Protein AF-A0A1G5QTG9-F1 (afdb_monomer)

Sequence (81 aa):
MVVRGSREWQIVVEPVRWFERIPWWEQSRRMPRGQGRVDVEVWQVQVRLGNNVRSGIATWELVRDGAGGGWSLRGEEVAAA

Mean predicted aligned error: 5.96 Å

Radius of gyration: 15.11 Å; Cα contacts (8 Å, |Δi|>4): 156; chains: 1; bounding box: 37×26×37 Å

pLDDT: mean 86.31, std 10.72, range [56.53, 97.81]

Secondary structure (DSSP, 8-state):
-EEETTEEEEE-SPPEEEEE---HHHH-SSPPTT--SS-EEEEEEEEEEBT-TTSPEEEEEEEE-TTTS-EEEEEEEEPP-

Nearest PDB structures (foldseek):
  2mzv-assembly1_A  TM=7.338E-01  e=2.963E+00  Sesamum indicum
  1gyb-assembly2_C  TM=4.379E-01  e=4.985E+00  Saccharomyces cerevisiae
  7qoo-assembly1_P  TM=5.000E-01  e=8.386E+00  Homo sapiens
  4lzi-assembly1_A  TM=4.175E-01  e=7.915E+00  Solanum tuberosum

Structure (mmCIF, N/CA/C/O backbone):
data_AF-A0A1G5QTG9-F1
#
_entry.id   AF-A0A1G5QTG9-F1
#
loop_
_atom_site.group_PDB
_atom_site.id
_atom_site.type_symbol
_atom_site.label_atom_id
_atom_site.label_alt_id
_atom_site.label_comp_id
_atom_site.label_asym_id
_atom_site.label_entity_id
_atom_site.label_seq_id
_atom_site.pdbx_PDB_ins_code
_atom_site.Cartn_x
_atom_site.Cartn_y
_atom_site.Cartn_z
_atom_site.occupancy
_atom_site.B_iso_or_equiv
_atom_site.auth_seq_id
_atom_site.auth_comp_id
_atom_site.auth_asym_id
_atom_site.auth_atom_id
_atom_site.pdbx_PDB_model_num
ATOM 1 N N . MET A 1 1 ? -11.267 4.717 -1.182 1.00 87.38 1 MET A N 1
ATOM 2 C CA . MET A 1 1 ? -11.557 3.556 -0.309 1.00 87.38 1 MET A CA 1
ATOM 3 C C . MET A 1 1 ? -10.637 2.421 -0.717 1.00 87.38 1 MET A C 1
ATOM 5 O O . MET A 1 1 ? -10.356 2.303 -1.902 1.00 87.38 1 MET A O 1
ATOM 9 N N . VAL A 1 2 ? -10.151 1.635 0.239 1.00 91.62 2 VAL A N 1
ATOM 10 C CA . VAL A 1 2 ? -9.303 0.457 0.018 1.00 91.62 2 VAL A CA 1
ATOM 11 C C . VAL A 1 2 ? -10.054 -0.774 0.518 1.00 91.62 2 VAL A C 1
ATOM 13 O O . VAL A 1 2 ? -10.704 -0.715 1.559 1.00 91.62 2 VAL A O 1
ATOM 16 N N . VAL A 1 3 ? -9.971 -1.888 -0.206 1.00 92.56 3 VAL A N 1
ATOM 17 C CA . VAL A 1 3 ? -10.553 -3.171 0.212 1.00 92.56 3 VAL A CA 1
ATOM 18 C C . VAL A 1 3 ? -9.416 -4.134 0.531 1.00 92.56 3 VAL A C 1
ATOM 20 O O . VAL A 1 3 ? -8.521 -4.329 -0.288 1.00 92.56 3 VAL A O 1
ATOM 23 N N . ARG A 1 4 ? -9.441 -4.734 1.726 1.00 90.44 4 ARG A N 1
ATOM 24 C CA . ARG A 1 4 ? -8.464 -5.744 2.160 1.00 90.44 4 ARG A CA 1
ATOM 25 C C . ARG A 1 4 ? -9.212 -6.919 2.780 1.00 90.44 4 ARG A C 1
ATOM 27 O O . ARG A 1 4 ? -9.857 -6.776 3.820 1.00 90.44 4 ARG A O 1
ATOM 34 N N . GLY A 1 5 ? -9.135 -8.082 2.133 1.00 89.50 5 GLY A N 1
ATOM 35 C CA . GLY A 1 5 ? -9.984 -9.226 2.472 1.00 89.50 5 GLY A CA 1
ATOM 36 C C . GLY A 1 5 ? -11.462 -8.880 2.266 1.00 89.50 5 GLY A C 1
ATOM 37 O O . GLY A 1 5 ? -11.829 -8.343 1.228 1.00 89.50 5 GLY A O 1
ATOM 38 N N . SER A 1 6 ? -12.300 -9.142 3.271 1.00 92.06 6 SER A N 1
ATOM 39 C CA . SER A 1 6 ? -13.729 -8.795 3.2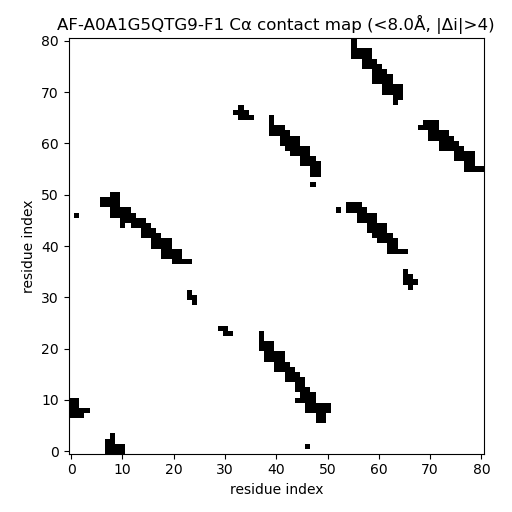66 1.00 92.06 6 SER A CA 1
ATOM 40 C C . SER A 1 6 ? -14.046 -7.461 3.961 1.00 92.06 6 SER A C 1
ATOM 42 O O . SER A 1 6 ? -15.195 -7.220 4.324 1.00 92.06 6 SER A O 1
ATOM 44 N N . ARG A 1 7 ? -13.031 -6.632 4.244 1.00 92.19 7 ARG A N 1
ATOM 45 C CA . ARG A 1 7 ? -13.180 -5.374 4.990 1.00 92.19 7 ARG A CA 1
ATOM 46 C C . ARG A 1 7 ? -12.885 -4.170 4.107 1.00 92.19 7 ARG A C 1
ATOM 48 O O . ARG A 1 7 ? -11.901 -4.156 3.364 1.00 92.19 7 ARG A O 1
ATOM 55 N N . GLU A 1 8 ? -13.710 -3.142 4.263 1.00 94.50 8 GLU A N 1
ATOM 56 C CA . GLU A 1 8 ? -13.547 -1.846 3.614 1.00 94.50 8 GLU A CA 1
ATOM 57 C C . GLU A 1 8 ? -12.874 -0.845 4.550 1.00 94.50 8 GLU A C 1
ATOM 59 O O . GLU A 1 8 ? -13.193 -0.747 5.738 1.00 94.50 8 GLU A O 1
ATOM 64 N N . TRP A 1 9 ? -11.945 -0.083 3.989 1.00 94.56 9 TRP A N 1
ATOM 65 C CA . TRP A 1 9 ? -11.137 0.888 4.699 1.00 94.56 9 TRP A CA 1
ATOM 66 C C . TRP A 1 9 ? -11.236 2.244 4.009 1.00 94.56 9 TRP A C 1
ATOM 68 O O . TRP A 1 9 ? -10.971 2.393 2.811 1.00 94.56 9 TRP A O 1
ATOM 78 N N . GLN A 1 10 ? -11.629 3.259 4.762 1.00 95.50 10 GLN A N 1
ATOM 79 C CA . GLN A 1 10 ? -11.727 4.618 4.264 1.00 95.50 10 GLN A CA 1
ATOM 80 C C . GLN A 1 10 ? -10.364 5.299 4.348 1.00 95.50 10 GLN A C 1
ATOM 82 O O . GLN A 1 10 ? -9.732 5.276 5.398 1.00 95.50 10 GLN A O 1
ATOM 87 N N . ILE A 1 11 ? -9.935 5.929 3.255 1.00 95.12 11 ILE A N 1
ATOM 88 C CA . ILE A 1 11 ? -8.756 6.800 3.251 1.00 95.12 11 ILE A CA 1
ATOM 89 C C . ILE A 1 11 ? -9.149 8.099 3.956 1.00 95.12 11 ILE A C 1
ATOM 91 O O . ILE A 1 11 ? -10.167 8.697 3.603 1.00 95.12 11 ILE A O 1
ATOM 95 N N . VAL A 1 12 ? -8.387 8.494 4.972 1.00 95.19 12 VAL A N 1
ATOM 96 C CA . VAL A 1 12 ? -8.706 9.653 5.827 1.00 95.19 12 VAL A CA 1
ATOM 97 C C . VAL A 1 12 ? -7.823 10.871 5.562 1.00 95.19 12 VAL A C 1
ATOM 99 O O . VAL A 1 12 ? -8.190 11.973 5.956 1.00 95.19 12 VAL A O 1
ATOM 102 N N . VAL A 1 13 ? -6.698 10.683 4.874 1.00 95.25 13 VAL A N 1
ATOM 103 C CA . VAL A 1 13 ? -5.759 11.737 4.464 1.00 95.25 13 VAL A CA 1
ATOM 104 C C . VAL A 1 13 ? -5.360 11.501 3.010 1.00 95.25 13 VAL A C 1
ATOM 106 O O . VAL A 1 13 ? -5.340 10.353 2.566 1.00 95.25 13 VAL A O 1
ATOM 109 N N . GLU A 1 14 ? -5.066 12.575 2.272 1.00 96.62 14 GLU A N 1
ATOM 110 C CA . GLU A 1 14 ? -4.604 12.492 0.882 1.0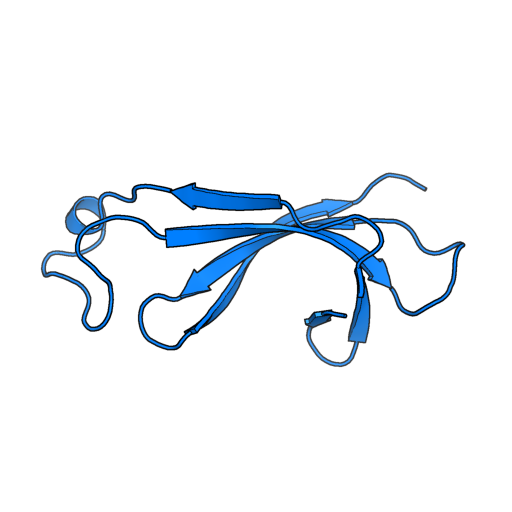0 96.62 14 GLU A CA 1
ATOM 111 C C . GLU A 1 14 ? -3.386 11.551 0.766 1.00 96.62 14 GLU A C 1
ATOM 113 O O . GLU A 1 14 ? -2.408 11.735 1.499 1.00 96.62 14 GLU A O 1
ATOM 118 N N . PRO A 1 15 ? -3.430 10.531 -0.112 1.00 97.06 15 PRO A N 1
ATOM 119 C CA . PRO A 1 15 ? -2.318 9.607 -0.298 1.00 97.06 15 PRO A CA 1
ATOM 120 C C . PRO A 1 15 ? -1.026 10.300 -0.728 1.00 97.06 15 PRO A C 1
ATOM 122 O O . PRO A 1 15 ? -1.023 11.173 -1.595 1.00 97.06 15 PRO A O 1
ATOM 125 N N . VAL A 1 16 ? 0.098 9.836 -0.187 1.00 97.81 16 VAL A N 1
ATOM 126 C CA . VAL A 1 16 ? 1.428 10.249 -0.651 1.00 97.81 16 VAL A CA 1
ATOM 127 C C . VAL A 1 16 ? 1.956 9.192 -1.610 1.00 97.81 16 VAL A C 1
ATOM 129 O O . VAL A 1 16 ? 1.946 8.006 -1.287 1.00 97.81 16 VAL A O 1
ATOM 132 N N . ARG A 1 17 ? 2.433 9.617 -2.784 1.00 96.00 17 ARG A N 1
ATOM 133 C CA . ARG A 1 17 ? 2.940 8.737 -3.845 1.00 96.00 17 ARG A CA 1
ATOM 134 C C . ARG A 1 17 ? 4.389 9.063 -4.184 1.00 96.00 17 ARG A C 1
ATOM 136 O O . ARG A 1 17 ? 4.716 10.222 -4.431 1.00 96.00 17 ARG A O 1
ATOM 143 N N . TRP A 1 18 ? 5.224 8.033 -4.284 1.00 94.56 18 TRP A N 1
ATOM 144 C CA . TRP A 1 18 ? 6.599 8.137 -4.773 1.00 94.56 18 TRP A CA 1
ATOM 145 C C . TRP A 1 18 ? 7.024 6.874 -5.530 1.00 94.56 18 TRP A C 1
ATOM 147 O O . TRP A 1 18 ? 6.260 5.916 -5.661 1.00 94.56 18 TRP A O 1
ATOM 157 N N . PHE A 1 19 ? 8.241 6.898 -6.069 1.00 90.69 19 PHE A N 1
ATOM 158 C CA . PHE A 1 19 ? 8.860 5.766 -6.748 1.00 90.69 19 PHE A CA 1
ATOM 159 C C . PHE A 1 19 ? 10.164 5.391 -6.044 1.00 90.69 19 PHE A C 1
ATOM 161 O O . PHE A 1 19 ? 10.943 6.271 -5.677 1.00 90.69 19 PHE A O 1
ATOM 168 N N . GLU A 1 20 ? 10.404 4.095 -5.860 1.00 89.88 20 GLU A N 1
ATOM 169 C CA . GLU A 1 20 ? 11.620 3.577 -5.233 1.00 89.88 20 GLU A CA 1
ATOM 170 C C . GLU A 1 20 ? 12.406 2.684 -6.171 1.00 89.88 20 GLU A C 1
ATOM 172 O O . GLU A 1 20 ? 11.900 1.671 -6.655 1.00 89.88 20 GLU A O 1
ATOM 177 N N . ARG A 1 21 ? 13.685 3.012 -6.343 1.00 86.75 21 ARG A N 1
ATOM 178 C CA . ARG A 1 21 ? 14.619 2.202 -7.110 1.00 86.75 21 ARG A CA 1
ATOM 179 C C . ARG A 1 21 ? 14.949 0.909 -6.385 1.00 86.75 21 ARG A C 1
ATOM 181 O O . ARG A 1 21 ? 15.611 0.937 -5.353 1.00 86.75 21 ARG A O 1
ATOM 188 N N . ILE A 1 22 ? 14.602 -0.218 -7.002 1.00 81.62 22 ILE A N 1
ATOM 189 C CA . ILE A 1 22 ? 15.018 -1.542 -6.536 1.00 81.62 22 ILE A CA 1
ATOM 190 C C . ILE A 1 22 ? 16.019 -2.205 -7.488 1.00 81.62 22 ILE A C 1
ATOM 192 O O . ILE A 1 22 ? 15.777 -2.271 -8.699 1.00 81.62 22 ILE A O 1
ATOM 196 N N . PRO A 1 23 ? 17.127 -2.746 -6.952 1.00 81.38 23 PRO A N 1
ATOM 197 C CA . PRO A 1 23 ? 18.095 -3.512 -7.718 1.00 81.38 23 PRO A CA 1
ATOM 198 C C . PRO A 1 23 ? 17.566 -4.935 -7.923 1.00 81.38 23 PRO A C 1
ATOM 200 O O . PRO A 1 23 ? 17.956 -5.874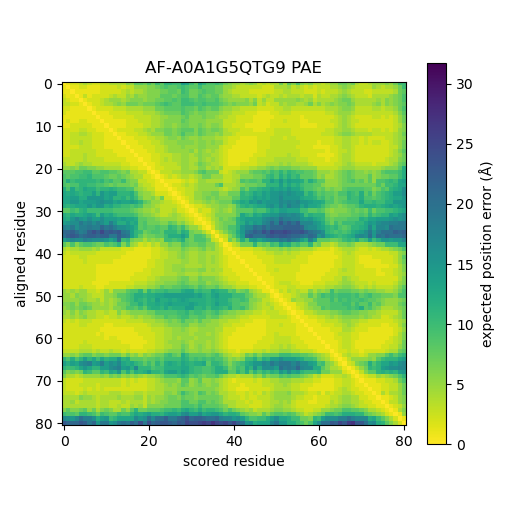 -7.234 1.00 81.38 23 PRO A O 1
ATOM 203 N N . TRP A 1 24 ? 16.652 -5.128 -8.878 1.00 81.44 24 TRP A N 1
ATOM 204 C CA . TRP A 1 24 ? 16.066 -6.453 -9.137 1.00 81.44 24 TRP A CA 1
ATOM 205 C C . TRP A 1 24 ? 17.132 -7.533 -9.392 1.00 81.44 24 TR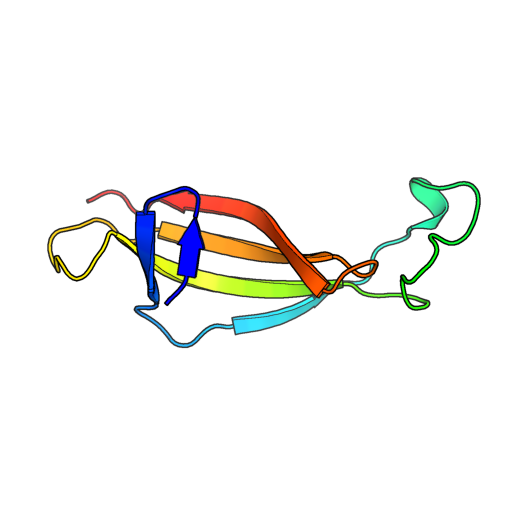P A C 1
ATOM 207 O O . TRP A 1 24 ? 16.895 -8.704 -9.102 1.00 81.44 24 TRP A O 1
ATOM 217 N N . TRP A 1 25 ? 18.311 -7.151 -9.900 1.00 82.31 25 TRP A N 1
ATOM 218 C CA . TRP A 1 25 ? 19.426 -8.057 -10.189 1.00 82.31 25 TRP A CA 1
ATOM 219 C C . TRP A 1 25 ? 20.057 -8.680 -8.939 1.00 82.31 25 TRP A C 1
ATOM 221 O O . TRP A 1 25 ? 20.700 -9.719 -9.048 1.00 82.31 25 TRP A O 1
ATOM 231 N N . GLU A 1 26 ? 19.865 -8.091 -7.759 1.00 83.94 26 GLU A N 1
ATOM 232 C CA . GLU A 1 26 ? 20.302 -8.696 -6.495 1.00 83.94 26 GLU A CA 1
ATOM 233 C C . GLU A 1 26 ? 19.431 -9.897 -6.112 1.00 83.94 26 GLU A C 1
ATOM 235 O O . GLU A 1 26 ? 19.906 -10.844 -5.493 1.00 83.94 26 GLU A O 1
ATOM 240 N N . GLN A 1 27 ? 18.160 -9.886 -6.522 1.00 76.94 27 GLN A N 1
ATOM 241 C CA . GLN A 1 27 ? 17.175 -10.912 -6.170 1.00 76.94 27 GLN A CA 1
ATOM 242 C C . GLN A 1 27 ? 16.869 -11.867 -7.332 1.00 76.94 27 GLN A C 1
ATOM 244 O O . GLN A 1 27 ? 16.341 -12.958 -7.128 1.00 76.94 27 GLN A O 1
ATOM 249 N N . SER A 1 28 ? 17.163 -11.472 -8.572 1.00 75.81 28 SER A N 1
ATOM 250 C CA . SER A 1 28 ? 16.809 -12.219 -9.777 1.00 75.81 28 SER A CA 1
ATOM 251 C C . SER A 1 28 ? 17.942 -12.230 -10.791 1.00 75.81 28 SER A C 1
ATOM 253 O O . SER A 1 28 ? 18.493 -11.209 -11.181 1.00 75.81 28 SER A O 1
ATOM 255 N N . ARG A 1 29 ? 18.233 -13.423 -11.310 1.00 79.06 29 ARG A N 1
ATOM 256 C CA . ARG A 1 29 ? 19.318 -13.660 -12.275 1.00 79.06 29 ARG A CA 1
ATOM 257 C C . ARG A 1 29 ? 18.991 -13.186 -13.701 1.00 79.06 29 ARG A C 1
ATOM 259 O O . ARG A 1 29 ? 19.864 -13.164 -14.564 1.00 79.06 29 ARG A O 1
ATOM 266 N N . ARG A 1 30 ? 17.724 -12.857 -13.971 1.00 78.44 30 ARG A N 1
ATOM 267 C CA . ARG A 1 30 ? 17.217 -12.306 -15.237 1.00 78.44 30 ARG A CA 1
ATOM 268 C C . ARG A 1 30 ? 16.171 -11.242 -14.936 1.00 78.44 30 ARG A C 1
ATOM 270 O O . ARG A 1 30 ? 15.487 -11.346 -13.923 1.00 78.44 30 ARG A O 1
ATOM 277 N N . MET A 1 31 ? 16.042 -10.271 -15.840 1.00 75.75 31 MET A N 1
ATOM 278 C CA . MET A 1 31 ? 15.060 -9.194 -15.719 1.00 75.75 31 MET A CA 1
ATOM 279 C C . MET A 1 31 ? 13.652 -9.790 -15.550 1.00 75.75 31 MET A C 1
ATOM 281 O O . MET A 1 31 ? 13.229 -10.568 -16.417 1.00 75.75 31 MET A O 1
ATOM 285 N N . PRO A 1 32 ? 12.937 -9.462 -14.459 1.00 73.31 32 PRO A N 1
ATOM 286 C CA . PRO A 1 32 ? 11.569 -9.916 -14.266 1.00 73.31 32 PRO A CA 1
ATOM 287 C C . PRO A 1 32 ? 10.681 -9.439 -15.416 1.00 73.31 32 PRO A C 1
ATOM 289 O O . PRO A 1 32 ? 10.745 -8.289 -15.852 1.00 73.31 32 PRO A O 1
ATOM 292 N N . ARG A 1 33 ? 9.853 -10.341 -15.947 1.00 72.44 33 ARG A N 1
ATOM 293 C CA . ARG A 1 33 ? 8.947 -10.016 -17.055 1.00 72.44 33 ARG A CA 1
ATOM 294 C C . ARG A 1 33 ? 7.895 -9.014 -16.574 1.00 72.44 33 ARG A C 1
ATOM 296 O O . ARG A 1 33 ? 7.334 -9.189 -15.501 1.00 72.44 33 ARG A O 1
ATOM 303 N N . GLY A 1 34 ? 7.619 -7.990 -17.378 1.00 67.81 34 GLY A N 1
ATOM 304 C CA . GLY A 1 34 ? 6.619 -6.960 -17.066 1.00 67.81 34 GLY A CA 1
ATOM 305 C C . G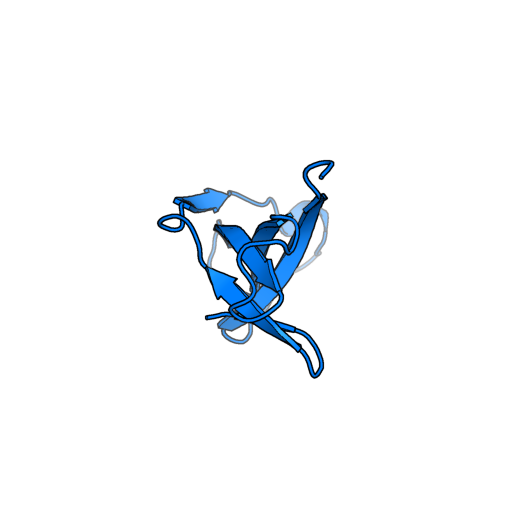LY A 1 34 ? 7.121 -5.835 -16.159 1.00 67.81 34 GLY A C 1
ATOM 306 O O . GLY A 1 34 ? 6.567 -4.745 -16.206 1.00 67.81 34 GLY A O 1
ATOM 307 N N . GLN A 1 35 ? 8.213 -6.033 -15.417 1.00 64.88 35 GLN A N 1
ATOM 308 C CA . GLN A 1 35 ? 8.802 -4.969 -14.609 1.00 64.88 35 GLN A CA 1
ATOM 309 C C . GLN A 1 35 ? 9.682 -4.073 -15.489 1.00 64.88 35 GLN A C 1
ATOM 311 O O . GLN A 1 35 ? 10.568 -4.549 -16.200 1.00 64.88 35 GLN A O 1
ATOM 316 N N . GLY A 1 36 ? 9.393 -2.768 -15.481 1.00 62.00 36 GLY A N 1
ATOM 317 C CA . GLY A 1 36 ? 10.215 -1.746 -16.126 1.00 62.00 36 GLY A CA 1
ATOM 318 C C . GLY A 1 36 ? 11.620 -1.684 -15.524 1.00 62.00 36 GLY A C 1
ATOM 319 O O . GLY A 1 36 ? 11.904 -2.288 -14.494 1.00 62.00 36 GLY A O 1
ATOM 320 N N . ARG A 1 37 ? 12.529 -0.976 -16.204 1.00 62.12 37 ARG A N 1
ATOM 321 C CA . ARG A 1 37 ? 13.977 -1.117 -15.992 1.00 62.12 37 ARG A CA 1
ATOM 322 C C . ARG A 1 37 ? 14.426 -0.878 -14.549 1.00 62.12 37 ARG A C 1
ATOM 324 O O . ARG A 1 37 ? 15.400 -1.506 -14.149 1.00 62.12 37 ARG A O 1
ATOM 331 N N . VAL A 1 38 ? 13.767 0.006 -13.809 1.00 68.06 38 VAL A N 1
ATOM 332 C CA . VAL A 1 38 ? 14.187 0.476 -12.492 1.00 68.06 38 VAL A CA 1
ATOM 333 C C . VAL A 1 38 ? 13.008 1.252 -11.879 1.00 68.06 38 VAL A C 1
ATOM 335 O O . VAL A 1 38 ? 12.501 2.138 -12.538 1.00 68.06 38 VAL A O 1
ATOM 338 N N . ASP A 1 39 ? 12.603 0.947 -10.651 1.00 82.81 39 ASP A N 1
ATOM 339 C CA . ASP A 1 39 ? 11.591 1.641 -9.824 1.00 82.81 39 ASP A CA 1
ATOM 340 C C . ASP A 1 39 ? 10.254 0.898 -9.632 1.00 82.81 39 ASP A C 1
ATOM 342 O O . ASP A 1 39 ? 9.664 0.367 -10.574 1.00 82.81 39 ASP A O 1
ATOM 346 N N . VAL A 1 40 ? 9.760 0.893 -8.389 1.00 86.50 40 VAL A N 1
ATOM 347 C CA . VAL A 1 40 ? 8.390 0.507 -8.013 1.00 86.50 40 VAL A CA 1
ATOM 348 C C . VAL A 1 40 ? 7.616 1.711 -7.520 1.00 86.50 40 VAL A C 1
ATOM 350 O O . VAL A 1 40 ? 8.165 2.589 -6.863 1.00 86.50 40 VAL A O 1
ATOM 353 N N . GLU A 1 41 ? 6.326 1.742 -7.826 1.00 91.12 41 GLU A N 1
ATOM 354 C CA . GLU A 1 41 ? 5.424 2.758 -7.302 1.00 91.12 41 GLU A CA 1
ATOM 355 C C . GLU A 1 41 ? 5.015 2.404 -5.872 1.00 91.12 41 GLU A C 1
ATOM 357 O O . GLU A 1 41 ? 4.545 1.291 -5.617 1.00 91.12 41 GLU A O 1
ATOM 362 N N . VAL A 1 42 ? 5.167 3.364 -4.964 1.00 94.06 42 VAL A N 1
ATOM 363 C CA . VAL A 1 42 ? 4.815 3.224 -3.554 1.00 94.06 42 VAL A CA 1
ATOM 364 C C . VAL A 1 42 ? 3.797 4.288 -3.170 1.00 94.06 42 VAL A C 1
ATOM 366 O O . VAL A 1 42 ? 3.913 5.453 -3.561 1.00 94.06 42 VAL A O 1
ATOM 369 N N . TRP A 1 43 ? 2.771 3.868 -2.436 1.00 96.56 43 TRP A N 1
ATOM 370 C CA . TRP A 1 43 ? 1.750 4.735 -1.862 1.00 96.56 43 TRP A CA 1
ATOM 371 C C . TRP A 1 43 ? 1.738 4.586 -0.347 1.00 96.56 43 TRP A C 1
ATOM 373 O O . TRP A 1 43 ? 1.564 3.479 0.159 1.00 96.56 43 TRP A O 1
ATOM 383 N N . GLN A 1 44 ? 1.828 5.700 0.373 1.00 97.75 44 GLN A N 1
ATOM 384 C CA . GLN A 1 44 ? 1.463 5.762 1.783 1.00 97.75 44 GLN A CA 1
ATOM 385 C C . GLN A 1 44 ? 0.019 6.227 1.893 1.00 97.75 44 GLN A C 1
ATOM 387 O O . GLN A 1 44 ? -0.340 7.303 1.407 1.00 97.75 44 GLN A O 1
ATOM 392 N N . VAL A 1 45 ? -0.808 5.431 2.559 1.00 97.06 45 VAL A N 1
ATOM 393 C CA . VAL A 1 45 ? -2.206 5.766 2.822 1.00 97.06 45 VAL A CA 1
ATOM 394 C C . VAL A 1 45 ? -2.480 5.703 4.312 1.00 97.06 45 VAL A C 1
ATOM 396 O O . VAL A 1 45 ? -2.030 4.791 4.998 1.00 97.06 45 VAL A O 1
ATOM 399 N N . GLN A 1 46 ? -3.256 6.660 4.809 1.00 96.75 46 GLN A N 1
ATOM 400 C CA . GLN A 1 46 ? -3.837 6.569 6.141 1.00 96.75 46 GLN A CA 1
ATOM 401 C C . GLN A 1 46 ? -5.279 6.123 6.011 1.00 96.75 46 GLN A C 1
ATOM 403 O O . GLN A 1 46 ? -6.074 6.740 5.294 1.00 96.75 46 GLN A O 1
ATOM 408 N N . VAL A 1 47 ? -5.603 5.028 6.684 1.00 95.62 47 VAL A N 1
ATOM 409 C CA . VAL A 1 47 ? -6.875 4.340 6.543 1.00 95.62 47 VAL A CA 1
ATOM 410 C C . VAL A 1 47 ? -7.563 4.125 7.880 1.00 95.62 47 VAL A C 1
ATOM 412 O O .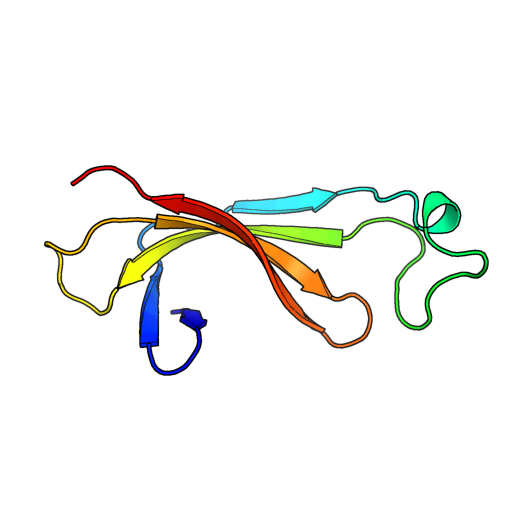 VAL A 1 47 ? -6.926 3.977 8.919 1.00 95.62 47 VAL A O 1
ATOM 415 N N . ARG A 1 48 ? -8.891 4.066 7.837 1.00 95.12 48 ARG A N 1
ATOM 416 C CA . ARG A 1 48 ? -9.763 3.764 8.972 1.00 95.12 48 ARG A CA 1
ATOM 417 C C . ARG A 1 48 ? -10.746 2.667 8.589 1.00 95.12 48 ARG A C 1
ATOM 419 O O . ARG A 1 48 ? -11.264 2.674 7.474 1.00 95.12 48 ARG A O 1
ATOM 426 N N . LEU A 1 49 ? -11.008 1.728 9.496 1.00 93.50 49 LEU A N 1
ATOM 427 C CA . LEU A 1 49 ? -11.940 0.629 9.235 1.00 93.50 49 LEU A CA 1
ATOM 428 C C . LEU A 1 49 ? -13.384 1.150 9.139 1.00 93.50 49 LEU A C 1
ATOM 430 O O . LEU A 1 49 ? -13.924 1.697 10.103 1.00 93.50 49 LEU A O 1
ATOM 434 N N . GLY A 1 50 ? -14.014 0.956 7.978 1.00 89.56 50 GLY A N 1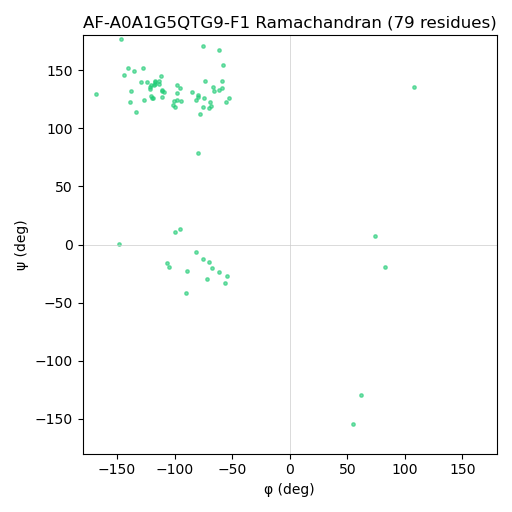
ATOM 435 C CA . GLY A 1 50 ? -15.340 1.492 7.677 1.00 89.56 50 GLY A CA 1
ATOM 436 C C . GLY A 1 50 ? -15.441 3.012 7.866 1.00 89.56 50 GLY A C 1
ATOM 437 O O . GLY A 1 50 ? -14.455 3.749 7.807 1.00 89.56 50 GLY A O 1
ATOM 438 N N . ASN A 1 51 ? -16.658 3.490 8.130 1.00 83.75 51 ASN A N 1
ATOM 439 C CA . ASN A 1 51 ? -16.933 4.915 8.345 1.00 83.75 51 ASN A CA 1
ATOM 440 C C . ASN A 1 51 ? -17.048 5.298 9.838 1.00 83.75 51 ASN A C 1
ATOM 442 O O . ASN A 1 51 ? -17.493 6.392 10.182 1.00 83.75 51 ASN A O 1
ATOM 446 N N . ASN A 1 52 ? -16.679 4.404 10.760 1.00 85.12 52 ASN A N 1
ATOM 447 C CA . ASN A 1 52 ? -16.766 4.700 12.188 1.00 85.12 52 ASN A CA 1
ATOM 448 C C . ASN A 1 52 ? -15.594 5.590 12.623 1.00 85.12 52 ASN A C 1
ATOM 450 O O . ASN A 1 52 ? -14.458 5.130 12.688 1.00 85.12 52 ASN A O 1
ATOM 454 N N . VAL A 1 53 ? -15.881 6.841 12.992 1.00 83.38 53 VAL A N 1
ATOM 455 C CA . VAL A 1 53 ? -14.868 7.832 13.398 1.00 83.38 53 VAL A CA 1
ATOM 456 C C . VAL A 1 53 ? -14.068 7.419 14.636 1.00 83.38 53 VAL A C 1
ATOM 458 O O . VAL A 1 53 ? -12.931 7.849 14.782 1.00 83.38 53 VAL A O 1
ATOM 461 N N . ARG A 1 54 ? -14.616 6.543 15.486 1.00 86.19 54 ARG A N 1
ATOM 462 C CA . ARG A 1 54 ? -13.928 6.016 16.676 1.00 86.19 54 ARG A CA 1
ATOM 463 C C . ARG A 1 54 ? -12.973 4.860 16.378 1.00 86.19 54 ARG A C 1
ATOM 465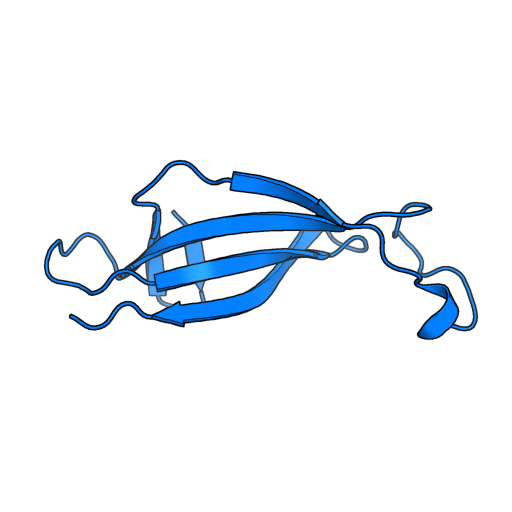 O O . ARG A 1 54 ? -12.316 4.373 17.289 1.00 86.19 54 ARG A O 1
ATOM 472 N N . SER A 1 55 ? -12.948 4.360 15.144 1.00 87.44 55 SER A N 1
ATOM 473 C CA . SER A 1 55 ? -11.993 3.319 14.763 1.00 87.44 55 SER A CA 1
ATOM 474 C C . SER A 1 55 ? -10.600 3.923 14.630 1.00 87.44 55 SER A C 1
ATOM 476 O O . SER A 1 55 ? -10.458 5.028 14.106 1.00 87.44 55 SER A O 1
ATOM 478 N N . GLY A 1 56 ? -9.588 3.183 15.086 1.00 90.75 56 GLY A N 1
ATOM 479 C CA . GLY A 1 56 ? -8.193 3.595 14.963 1.00 90.75 56 GLY A CA 1
ATOM 480 C C . GLY A 1 56 ? -7.780 3.834 13.509 1.00 90.75 56 GLY A C 1
ATOM 481 O O . GLY A 1 56 ? -8.369 3.279 12.573 1.00 90.75 56 GLY A O 1
ATOM 482 N N . ILE A 1 57 ? -6.764 4.677 13.341 1.00 94.81 57 ILE A N 1
ATOM 483 C CA . ILE A 1 57 ? -6.136 4.957 12.051 1.00 94.81 57 ILE A CA 1
ATOM 484 C C . ILE A 1 57 ? -4.908 4.057 11.911 1.00 94.81 57 ILE A C 1
ATOM 486 O O . ILE A 1 57 ? -4.109 3.935 12.838 1.00 94.81 57 ILE A O 1
ATOM 490 N N . ALA A 1 58 ? -4.758 3.444 10.743 1.00 95.00 58 ALA A N 1
ATOM 491 C CA . ALA A 1 58 ? -3.547 2.740 10.356 1.00 95.00 58 ALA A CA 1
ATOM 492 C C . ALA A 1 58 ? -2.879 3.467 9.188 1.00 95.00 58 ALA A C 1
ATOM 494 O O . ALA A 1 58 ? -3.556 3.945 8.276 1.00 95.00 58 ALA A O 1
ATOM 495 N N . THR A 1 59 ? -1.555 3.532 9.207 1.00 97.19 59 THR A N 1
ATOM 496 C CA . THR A 1 59 ? -0.738 3.967 8.078 1.00 97.19 59 THR A CA 1
ATOM 497 C C . THR A 1 59 ? -0.244 2.725 7.351 1.00 97.19 59 THR A C 1
ATOM 499 O O . THR A 1 59 ? 0.369 1.846 7.956 1.00 97.19 59 THR A O 1
ATOM 502 N N . TRP A 1 60 ? -0.521 2.636 6.055 1.00 97.50 60 TRP A N 1
ATOM 503 C CA . TRP A 1 60 ? -0.087 1.535 5.203 1.00 97.50 60 TRP A CA 1
ATOM 504 C C . TRP A 1 60 ? 0.847 2.038 4.114 1.00 97.50 60 TRP A C 1
ATOM 506 O O . TRP A 1 60 ? 0.557 3.041 3.463 1.00 97.50 60 TRP A O 1
ATOM 516 N N . GLU A 1 61 ? 1.910 1.282 3.866 1.00 97.62 61 GLU A N 1
ATOM 517 C CA . GLU A 1 61 ? 2.724 1.404 2.662 1.00 97.62 61 GLU A CA 1
ATOM 518 C C . GLU A 1 61 ? 2.325 0.315 1.667 1.00 97.62 61 GLU A C 1
ATOM 520 O O . GLU A 1 61 ? 2.443 -0.882 1.944 1.00 97.62 61 GLU A O 1
ATOM 525 N N . LEU A 1 62 ? 1.851 0.726 0.498 1.00 95.62 62 LEU A N 1
ATOM 526 C CA . LEU A 1 62 ? 1.422 -0.141 -0.587 1.00 95.62 62 LEU A CA 1
ATOM 527 C C . LEU A 1 62 ? 2.431 -0.049 -1.726 1.00 95.62 62 LEU A C 1
ATOM 529 O O . LEU A 1 62 ? 2.766 1.044 -2.167 1.00 95.62 62 LEU A O 1
ATOM 533 N N . VAL A 1 63 ? 2.874 -1.190 -2.237 1.00 92.81 63 VAL A N 1
ATOM 534 C CA . VAL A 1 63 ? 3.771 -1.272 -3.394 1.00 92.81 63 VAL A CA 1
ATOM 535 C C . VAL A 1 63 ? 3.005 -1.853 -4.568 1.00 92.81 63 VAL A C 1
ATOM 537 O O . VAL A 1 63 ? 2.305 -2.859 -4.419 1.00 92.81 63 VAL A O 1
ATOM 540 N N . ARG A 1 64 ? 3.122 -1.220 -5.734 1.00 89.19 64 ARG A N 1
ATOM 541 C CA . ARG A 1 64 ? 2.506 -1.716 -6.962 1.00 89.19 64 ARG A CA 1
ATOM 542 C C . ARG A 1 64 ? 3.349 -2.836 -7.556 1.00 89.19 64 ARG A C 1
ATOM 544 O O . ARG A 1 64 ? 4.535 -2.651 -7.823 1.00 89.19 64 ARG A O 1
ATOM 551 N N . ASP A 1 65 ? 2.726 -3.978 -7.821 1.00 80.56 65 ASP A N 1
ATOM 552 C CA . ASP A 1 65 ? 3.370 -5.048 -8.573 1.00 80.56 65 ASP A CA 1
ATOM 553 C C . ASP A 1 65 ? 3.551 -4.614 -10.034 1.00 80.56 65 ASP A C 1
ATOM 555 O O . ASP A 1 65 ? 2.589 -4.281 -10.738 1.00 80.56 65 ASP A O 1
ATOM 559 N N . GLY A 1 66 ? 4.801 -4.632 -10.496 1.00 69.31 66 GLY A N 1
ATOM 560 C CA . GLY A 1 66 ? 5.141 -4.284 -11.868 1.00 69.31 66 GLY A CA 1
ATOM 561 C C . GLY A 1 66 ? 4.681 -5.315 -12.906 1.00 69.31 66 GLY A C 1
ATOM 562 O O . GLY A 1 66 ? 4.637 -4.976 -14.081 1.00 69.31 66 GLY A O 1
ATOM 563 N N . ALA A 1 67 ? 4.302 -6.540 -12.520 1.00 65.38 67 ALA A N 1
ATOM 564 C CA . ALA A 1 67 ? 3.885 -7.578 -13.469 1.00 65.38 67 ALA A CA 1
ATOM 565 C C . ALA A 1 67 ? 2.376 -7.577 -13.798 1.00 65.38 67 ALA A C 1
ATOM 567 O O . ALA A 1 67 ? 1.992 -8.069 -14.859 1.00 65.38 67 ALA A O 1
ATOM 568 N N . GLY A 1 68 ? 1.522 -7.028 -12.924 1.00 61.25 68 GLY A N 1
ATOM 569 C CA . GLY A 1 68 ? 0.062 -7.167 -13.053 1.00 61.25 68 GLY A CA 1
ATOM 570 C C . GLY A 1 68 ? -0.776 -5.990 -12.552 1.00 61.25 68 GLY A C 1
ATOM 571 O O . GLY A 1 68 ? -2.000 -6.045 -12.627 1.00 61.25 68 GLY A O 1
ATOM 572 N N . GLY A 1 69 ? -0.152 -4.920 -12.048 1.00 75.12 69 GLY A N 1
ATOM 573 C CA . GLY A 1 69 ? -0.853 -3.706 -11.621 1.00 75.12 69 GLY A CA 1
ATOM 574 C C . GLY A 1 69 ? -1.623 -3.817 -10.301 1.00 75.12 69 GLY A C 1
ATOM 575 O O . GLY A 1 69 ? -2.333 -2.872 -9.956 1.00 75.12 69 GLY A O 1
ATOM 576 N N . GLY A 1 70 ? -1.478 -4.932 -9.578 1.00 87.38 70 GLY A N 1
ATOM 577 C CA . GLY A 1 70 ? -1.993 -5.110 -8.221 1.00 87.38 70 GLY A CA 1
ATOM 578 C C . GLY A 1 70 ? -1.165 -4.363 -7.172 1.00 87.38 70 GLY A C 1
ATOM 579 O O . GLY A 1 70 ? -0.088 -3.849 -7.467 1.00 87.38 70 GLY A O 1
ATOM 580 N N . TRP A 1 71 ? -1.669 -4.322 -5.940 1.00 91.62 71 TRP A N 1
ATOM 581 C CA . TRP A 1 71 ? -1.002 -3.699 -4.795 1.00 91.62 71 TRP A CA 1
ATOM 582 C C . TRP A 1 71 ? -0.712 -4.739 -3.717 1.00 91.62 71 TRP A C 1
ATOM 584 O O . TRP A 1 71 ? -1.577 -5.549 -3.386 1.00 91.62 71 TRP A O 1
ATOM 594 N N . SER A 1 72 ? 0.482 -4.681 -3.136 1.00 91.75 72 SER A N 1
ATOM 595 C CA . SER A 1 72 ? 0.872 -5.465 -1.964 1.00 91.75 72 SER A CA 1
ATOM 596 C C . SER A 1 72 ? 1.182 -4.547 -0.788 1.00 91.75 72 SER A C 1
ATOM 598 O O . SER A 1 72 ? 1.814 -3.508 -0.966 1.00 91.75 72 SER A O 1
ATOM 600 N N . LEU A 1 73 ? 0.777 -4.947 0.415 1.00 93.94 73 LEU A N 1
ATOM 601 C CA . LEU A 1 73 ? 1.129 -4.246 1.646 1.00 93.94 73 LEU A CA 1
ATOM 602 C C . LEU A 1 73 ? 2.592 -4.540 2.002 1.00 93.94 73 LEU A C 1
ATOM 604 O O . LEU A 1 73 ? 2.941 -5.696 2.236 1.00 93.94 73 LEU A O 1
ATOM 608 N N . ARG A 1 74 ? 3.429 -3.500 2.036 1.00 93.69 74 ARG A N 1
ATOM 609 C CA . ARG A 1 74 ? 4.832 -3.572 2.465 1.00 93.69 74 ARG A CA 1
ATOM 610 C C . ARG A 1 74 ? 4.983 -3.323 3.961 1.00 93.69 74 ARG A C 1
ATOM 612 O O . ARG A 1 74 ? 5.753 -4.020 4.612 1.00 93.69 74 ARG A O 1
ATOM 619 N N . GLY A 1 75 ? 4.255 -2.342 4.485 1.00 93.38 75 GLY A N 1
ATOM 620 C CA . GLY A 1 75 ? 4.350 -1.906 5.874 1.00 93.38 75 GLY A CA 1
ATOM 621 C C . GLY A 1 75 ? 2.990 -1.499 6.422 1.00 93.38 75 GLY A C 1
ATOM 622 O O . GLY A 1 75 ? 2.150 -0.973 5.691 1.00 93.38 75 GLY A O 1
ATOM 623 N N . GLU A 1 76 ? 2.775 -1.764 7.706 1.00 94.75 76 GLU A N 1
ATOM 624 C CA . GLU A 1 76 ? 1.576 -1.376 8.443 1.00 94.75 76 GLU A CA 1
ATOM 625 C C . GLU A 1 76 ? 1.974 -0.873 9.829 1.00 94.75 76 GLU A C 1
ATOM 627 O O . GLU A 1 76 ? 2.605 -1.589 10.603 1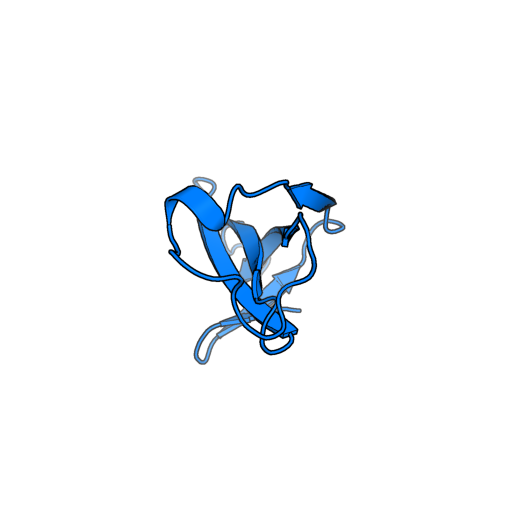.00 94.75 76 GLU A O 1
ATOM 632 N N . GLU A 1 77 ? 1.576 0.358 10.133 1.00 94.31 77 GLU A N 1
ATOM 633 C CA . GLU A 1 77 ? 1.701 0.968 11.449 1.00 94.31 77 GLU A CA 1
ATOM 634 C C . GLU A 1 77 ? 0.304 1.329 11.951 1.00 94.31 77 GLU A C 1
ATOM 636 O O . GLU A 1 77 ? -0.458 2.016 11.271 1.00 94.31 77 GLU A O 1
ATOM 641 N N . VAL A 1 78 ? -0.051 0.855 13.143 1.00 87.38 78 VAL A N 1
ATOM 642 C CA . VAL A 1 78 ? -1.345 1.148 13.764 1.00 87.38 78 VAL A CA 1
ATOM 643 C C . VAL A 1 78 ? -1.129 2.223 14.817 1.00 87.38 78 VAL A C 1
ATOM 645 O O . VAL A 1 78 ? -0.377 2.004 15.767 1.00 87.38 78 VAL A O 1
ATOM 648 N N . ALA A 1 79 ? -1.790 3.372 14.672 1.00 78.75 79 ALA A N 1
ATOM 649 C CA . ALA A 1 79 ? -1.767 4.383 15.717 1.00 78.75 79 ALA A CA 1
ATOM 650 C C . ALA A 1 79 ? -2.489 3.838 16.959 1.00 78.75 79 ALA A C 1
ATOM 652 O O . ALA A 1 79 ? -3.591 3.289 16.853 1.00 78.75 79 ALA A O 1
ATOM 653 N N . ALA A 1 80 ? -1.870 3.979 18.133 1.00 60.66 80 ALA A N 1
ATOM 654 C CA . ALA A 1 80 ? -2.533 3.673 19.395 1.00 60.66 80 ALA A CA 1
ATOM 655 C C . ALA A 1 80 ? -3.761 4.588 19.562 1.00 60.66 80 ALA A C 1
ATOM 657 O O . ALA A 1 80 ? -3.678 5.788 19.292 1.00 60.66 80 ALA A O 1
ATOM 658 N N . ALA A 1 81 ? -4.893 3.989 19.937 1.00 56.53 81 ALA A N 1
ATOM 659 C CA . ALA A 1 81 ? -6.174 4.668 20.139 1.00 56.53 81 ALA A CA 1
ATOM 660 C C . ALA A 1 81 ? -6.241 5.410 21.479 1.00 56.53 81 ALA A C 1
ATOM 662 O O . ALA A 1 81 ? -5.602 4.933 22.446 1.00 56.53 81 ALA A O 1
#

Solvent-accessible surface area (backbone atoms only — not comparable to full-atom values): 4862 Å² total; per-residue (Å²): 114,49,77,58,89,98,43,53,27,32,63,77,50,88,68,48,76,53,72,46,81,56,71,59,67,83,80,31,98,58,86,60,74,66,44,67,98,65,51,38,49,36,35,42,39,36,30,24,57,48,88,50,84,89,45,52,48,30,41,35,34,34,36,43,42,56,68,77,75,47,76,43,83,77,46,78,48,72,53,84,121

Foldseek 3Di:
DDDDDPWDKDFPDDKDKDKDWDPVVVVDVDDDPQAPDTIWIKIWTWIFTPPDPPGWIKIWIWTADSRPRDIDTPDIDTDDD